Protein AF-A0A8X6KDP3-F1 (afdb_monomer)

Sequence (125 aa):
MSRFSVVMCFVYGLLVLCIAAADARATENISESVTDQNLLANNSCEDVRQVYVEKNIGTEKDTSDMTHEDETPLCSTSWNSSCCTPTMERRYSEASKKEFQNMLQSSNAFLQSILASSATKFKGK

Structure (mmCIF, N/CA/C/O backbone):
data_AF-A0A8X6KDP3-F1
#
_entry.id   AF-A0A8X6KDP3-F1
#
loop_
_atom_site.group_PDB
_atom_site.id
_atom_site.type_symbol
_atom_site.label_atom_id
_atom_site.label_alt_id
_atom_site.label_comp_id
_atom_site.label_asym_id
_atom_site.label_entity_id
_atom_site.label_seq_id
_atom_site.pdbx_PDB_ins_code
_atom_site.Cartn_x
_atom_site.Cartn_y
_atom_site.Cartn_z
_atom_site.occupancy
_atom_site.B_iso_or_equiv
_atom_site.auth_seq_id
_atom_site.auth_comp_id
_atom_site.auth_asym_id
_atom_site.auth_atom_id
_atom_site.pdbx_PDB_model_num
ATOM 1 N N . MET A 1 1 ? -36.250 -30.894 23.441 1.00 53.38 1 MET A N 1
ATOM 2 C CA . MET A 1 1 ? -34.867 -30.439 23.175 1.00 53.38 1 MET A CA 1
ATOM 3 C C . MET A 1 1 ? -34.918 -29.126 22.409 1.00 53.38 1 MET A C 1
ATOM 5 O O . MET A 1 1 ? -35.620 -29.038 21.412 1.00 53.38 1 MET A O 1
ATOM 9 N N . SER A 1 2 ? -34.305 -28.078 22.961 1.00 53.78 2 SER A N 1
ATOM 10 C CA . SER A 1 2 ? -34.570 -26.679 22.596 1.00 53.78 2 SER A CA 1
ATOM 11 C C . SER A 1 2 ? -33.955 -26.304 21.242 1.00 53.78 2 SER A C 1
ATOM 13 O O . SER A 1 2 ? -32.813 -26.669 20.972 1.00 53.78 2 SER A O 1
ATOM 15 N N . ARG A 1 3 ? -34.681 -25.544 20.408 1.00 66.00 3 ARG A N 1
ATOM 16 C CA . ARG A 1 3 ? -34.254 -25.100 19.057 1.00 66.00 3 ARG A CA 1
ATOM 17 C C . ARG A 1 3 ? -32.888 -24.390 19.075 1.00 66.00 3 ARG A C 1
ATOM 19 O O . ARG A 1 3 ? -32.121 -24.508 18.129 1.00 66.00 3 ARG A O 1
ATOM 26 N N . PHE A 1 4 ? -32.553 -23.748 20.194 1.00 64.44 4 PHE A N 1
ATOM 27 C CA . PHE A 1 4 ? -31.251 -23.130 20.465 1.00 64.44 4 PHE A CA 1
ATOM 28 C C . PHE A 1 4 ? -30.082 -24.121 20.485 1.00 64.44 4 PHE A C 1
ATOM 30 O O . PHE A 1 4 ? -28.995 -23.793 20.025 1.00 64.44 4 PHE A O 1
ATOM 37 N N . SER A 1 5 ? -30.309 -25.344 20.966 1.00 71.31 5 SER A N 1
ATOM 38 C CA . SER A 1 5 ? -29.280 -26.384 21.009 1.00 71.31 5 SER A CA 1
ATOM 39 C C . SER A 1 5 ? -28.904 -26.851 19.602 1.00 71.31 5 SER A C 1
ATOM 41 O O . SER A 1 5 ? -27.736 -27.089 19.329 1.00 71.31 5 SER A O 1
ATOM 43 N N . VAL A 1 6 ? -29.882 -26.918 18.692 1.00 75.75 6 VAL A N 1
ATOM 44 C CA . VAL A 1 6 ? -29.664 -27.316 17.292 1.00 75.75 6 VAL A CA 1
ATOM 45 C C . VAL A 1 6 ? -28.871 -26.247 16.542 1.00 75.75 6 VAL A C 1
ATOM 47 O O . VAL A 1 6 ? -27.933 -26.574 15.823 1.00 75.75 6 VAL A O 1
ATOM 50 N N . VAL A 1 7 ? -29.197 -24.968 16.757 1.00 79.56 7 VAL A N 1
ATOM 51 C CA . VAL A 1 7 ? -28.475 -23.843 16.140 1.00 79.56 7 VAL A CA 1
ATOM 52 C C . VAL A 1 7 ? -27.034 -23.772 16.645 1.00 79.56 7 VAL A C 1
ATOM 54 O O . VAL A 1 7 ? -26.120 -23.633 15.840 1.00 79.56 7 VAL A O 1
ATOM 57 N N . MET A 1 8 ? -26.811 -23.939 17.951 1.00 78.31 8 MET A N 1
ATOM 58 C CA . MET A 1 8 ? -25.459 -23.942 18.519 1.00 78.31 8 MET A CA 1
ATOM 59 C C . MET A 1 8 ? -24.613 -25.102 17.994 1.00 78.31 8 MET A C 1
ATOM 61 O O . MET A 1 8 ? -23.462 -24.884 17.629 1.00 78.31 8 MET A O 1
ATOM 65 N N . CYS A 1 9 ? -25.182 -26.304 17.859 1.00 77.81 9 CYS A N 1
ATOM 66 C CA . CYS A 1 9 ? -24.489 -27.427 17.226 1.00 77.81 9 CYS A CA 1
ATOM 67 C C . CYS A 1 9 ? -24.130 -27.142 15.761 1.00 77.81 9 CYS A C 1
ATOM 69 O O . CYS A 1 9 ? -23.043 -27.505 15.322 1.00 77.81 9 CYS A O 1
ATOM 71 N N . PHE A 1 10 ? -25.010 -26.469 15.016 1.00 81.56 10 PHE A N 1
ATOM 72 C CA . PHE A 1 10 ? -24.766 -26.139 13.611 1.00 81.56 10 PHE A CA 1
ATOM 73 C C . PHE A 1 10 ? -23.633 -25.119 13.446 1.00 81.56 10 PHE A C 1
ATOM 75 O O . PHE A 1 10 ? -22.747 -25.302 12.616 1.00 81.56 10 PHE A O 1
ATOM 82 N N . VAL A 1 11 ? -23.623 -24.073 14.278 1.00 84.62 11 VAL A N 1
ATOM 83 C CA . VAL A 1 11 ? -22.563 -23.053 14.276 1.00 84.62 11 VAL A CA 1
ATOM 84 C C . VAL A 1 11 ? -21.225 -23.663 14.691 1.00 84.62 11 VAL A C 1
ATOM 86 O O . VAL A 1 11 ? -20.216 -23.399 14.047 1.00 84.62 11 VAL A O 1
ATOM 89 N N . TYR A 1 12 ? -21.215 -24.522 15.714 1.00 83.69 12 TYR A N 1
ATOM 90 C CA . TYR A 1 12 ? -20.000 -25.214 16.146 1.00 83.69 12 TYR A CA 1
ATOM 91 C C . TYR A 1 12 ? -19.474 -26.165 15.063 1.00 83.69 12 TYR A C 1
ATOM 93 O O . TYR A 1 12 ? -18.277 -26.198 14.806 1.00 83.69 12 TYR A O 1
ATOM 101 N N . GLY A 1 13 ? -20.369 -26.878 14.372 1.00 83.81 13 GLY A N 1
ATOM 102 C CA . GLY A 1 13 ? -20.016 -27.737 13.242 1.00 83.81 13 GLY A CA 1
ATOM 103 C C . GLY A 1 13 ? -19.396 -26.962 12.079 1.00 83.81 13 GLY A C 1
ATOM 104 O O . GLY A 1 13 ? -18.357 -27.366 11.567 1.00 83.81 13 GLY A O 1
ATOM 105 N N . LEU A 1 14 ? -19.977 -25.816 11.705 1.00 82.19 14 LEU A N 1
ATOM 106 C CA . LEU A 1 14 ? -19.412 -24.937 10.675 1.00 82.19 14 LEU A CA 1
ATOM 107 C C . LEU A 1 14 ? -18.049 -24.370 11.089 1.00 82.19 14 LEU A C 1
ATOM 109 O O . LEU A 1 14 ? -17.138 -24.300 10.271 1.00 82.19 14 LEU A O 1
ATOM 113 N N . LEU A 1 15 ? -17.889 -24.006 12.361 1.00 79.88 15 LEU A N 1
ATOM 114 C CA . LEU A 1 15 ? -16.642 -23.455 12.884 1.00 79.88 15 LEU A CA 1
ATOM 115 C C . LEU A 1 15 ? -15.521 -24.507 12.900 1.00 79.88 15 LEU A C 1
ATOM 117 O O . LEU A 1 15 ? -14.410 -24.219 12.463 1.00 79.88 15 LEU A O 1
ATOM 121 N N . VAL A 1 16 ? -15.824 -25.745 13.302 1.00 80.19 16 VAL A N 1
ATOM 122 C CA . VAL A 1 16 ? -14.886 -26.881 13.235 1.00 80.19 16 VAL A CA 1
ATOM 123 C C . VAL A 1 16 ? -14.528 -27.224 11.784 1.00 80.19 16 VAL A C 1
ATOM 125 O O . VAL A 1 16 ? -13.360 -27.475 11.492 1.00 80.19 16 VAL A O 1
ATOM 128 N N . LEU A 1 17 ? -15.494 -27.173 10.860 1.00 76.62 17 LEU A N 1
ATOM 129 C CA . LEU A 1 17 ? -15.253 -27.408 9.433 1.00 76.62 17 LEU A CA 1
ATOM 130 C C . LEU A 1 17 ? -14.302 -26.358 8.832 1.00 76.62 17 LEU A C 1
ATOM 132 O O . LEU A 1 17 ? -13.399 -26.706 8.076 1.00 76.62 17 LEU A O 1
ATOM 136 N N . CYS A 1 18 ? -14.469 -25.084 9.195 1.00 71.31 18 CYS A N 1
ATOM 137 C CA . CYS A 1 18 ? -13.584 -24.004 8.756 1.00 71.31 18 CYS A CA 1
ATOM 138 C C . CYS A 1 18 ? -12.156 -24.157 9.295 1.00 71.31 18 CYS A C 1
ATOM 140 O O . CYS A 1 18 ? -11.205 -23.903 8.560 1.00 71.31 18 CYS A O 1
ATOM 142 N N . ILE A 1 19 ? -11.995 -24.590 10.551 1.00 72.31 19 ILE A N 1
ATOM 143 C CA . ILE A 1 19 ? -10.670 -24.828 11.147 1.00 72.31 19 ILE A CA 1
ATOM 144 C C . ILE A 1 19 ? -9.989 -26.026 10.470 1.00 72.31 19 ILE A C 1
ATOM 146 O O . ILE A 1 19 ? -8.824 -25.932 10.100 1.00 72.31 19 ILE A O 1
ATOM 150 N N . ALA A 1 20 ? -10.723 -27.111 10.207 1.00 67.19 20 ALA A N 1
ATOM 151 C CA . ALA A 1 20 ? -10.185 -28.267 9.487 1.00 67.19 20 ALA A CA 1
ATOM 152 C C . ALA A 1 20 ? -9.800 -27.935 8.029 1.00 67.19 20 ALA A C 1
ATOM 154 O O . ALA A 1 20 ? -8.793 -28.426 7.524 1.00 67.19 20 ALA A O 1
ATOM 155 N N . ALA A 1 21 ? -10.563 -27.067 7.354 1.00 60.28 21 ALA A N 1
ATOM 156 C CA . ALA A 1 21 ? -10.228 -26.580 6.014 1.00 60.28 21 ALA A CA 1
ATOM 157 C C . ALA A 1 21 ? -9.025 -25.615 6.001 1.00 60.28 21 ALA A C 1
ATOM 159 O O . ALA A 1 21 ? -8.355 -25.493 4.975 1.00 60.28 21 ALA A O 1
ATOM 160 N N . ALA A 1 22 ? -8.743 -24.934 7.117 1.00 58.53 22 ALA A N 1
ATOM 161 C CA . ALA A 1 22 ? -7.534 -24.129 7.282 1.00 58.53 22 ALA A CA 1
ATOM 162 C C . ALA A 1 22 ? -6.290 -25.009 7.504 1.00 58.53 22 ALA A C 1
ATOM 164 O O . ALA A 1 22 ? -5.233 -24.702 6.961 1.00 58.53 22 ALA A O 1
ATOM 165 N N . ASP A 1 23 ? -6.430 -26.133 8.215 1.00 51.31 23 ASP A N 1
ATOM 166 C CA . ASP A 1 23 ? -5.348 -27.100 8.470 1.00 51.31 23 ASP A CA 1
ATOM 167 C C . ASP A 1 23 ? -4.966 -27.903 7.210 1.00 51.31 23 ASP A C 1
ATOM 169 O O . ASP A 1 23 ? -3.790 -28.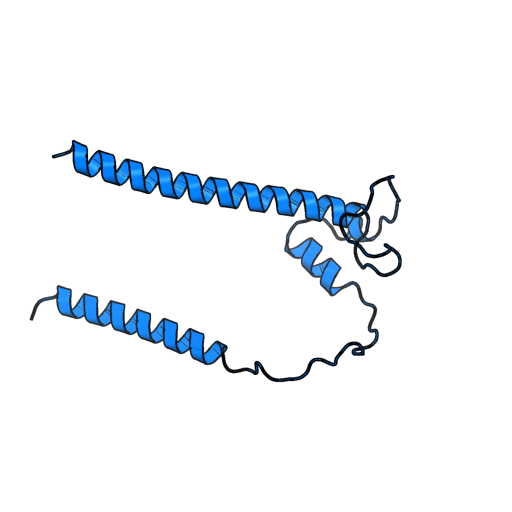113 6.915 1.00 51.31 23 ASP A O 1
ATOM 173 N N . ALA A 1 24 ? -5.948 -28.241 6.364 1.00 50.16 24 ALA A N 1
ATOM 174 C CA . ALA A 1 24 ? -5.700 -28.863 5.057 1.00 50.16 24 ALA A CA 1
ATOM 175 C C . ALA A 1 24 ? -4.983 -27.935 4.050 1.00 50.16 24 ALA A C 1
ATOM 177 O O . ALA A 1 24 ? -4.523 -28.396 3.010 1.00 50.16 24 ALA A O 1
ATOM 178 N N . ARG A 1 25 ? -4.881 -26.630 4.345 1.00 52.56 25 ARG A N 1
ATOM 179 C CA . ARG A 1 25 ? -4.035 -25.672 3.609 1.00 52.56 25 ARG A CA 1
ATOM 180 C C . ARG A 1 25 ? -2.683 -25.421 4.285 1.00 52.56 25 ARG A C 1
ATOM 182 O O . ARG A 1 25 ? -1.870 -24.695 3.728 1.00 52.56 25 ARG A O 1
ATOM 189 N N . ALA A 1 26 ? -2.446 -25.992 5.467 1.00 45.09 26 ALA A N 1
ATOM 190 C CA . ALA A 1 26 ? -1.251 -25.762 6.279 1.00 45.09 26 ALA A CA 1
ATOM 191 C C . ALA A 1 26 ? -0.219 -26.906 6.206 1.00 45.09 26 ALA A C 1
ATOM 193 O O . ALA A 1 26 ? 0.801 -26.855 6.888 1.00 45.09 26 ALA A O 1
ATOM 194 N N . THR A 1 27 ? -0.441 -27.921 5.366 1.00 46.53 27 THR A N 1
ATOM 195 C CA . THR A 1 27 ? 0.507 -29.026 5.139 1.00 46.53 27 THR A CA 1
ATOM 196 C C . THR A 1 27 ? 1.006 -29.076 3.693 1.00 46.53 27 THR A C 1
ATOM 198 O O . THR A 1 27 ? 0.875 -30.077 3.004 1.00 46.53 27 THR A O 1
ATOM 201 N N . GLU A 1 28 ? 1.666 -27.997 3.265 1.00 44.56 28 GLU A N 1
ATOM 202 C CA . GLU A 1 28 ? 2.852 -28.098 2.406 1.00 44.56 28 GLU A CA 1
ATOM 203 C C . GLU A 1 28 ? 4.017 -27.359 3.097 1.00 44.56 28 GLU A C 1
ATOM 205 O O . GLU A 1 28 ? 4.164 -26.145 3.026 1.00 44.56 28 GLU A O 1
ATOM 210 N N . ASN A 1 29 ? 4.799 -28.151 3.838 1.00 42.66 29 ASN A N 1
ATOM 211 C CA . ASN A 1 29 ? 6.244 -28.043 4.067 1.00 42.66 29 ASN A CA 1
ATOM 212 C C . ASN A 1 29 ? 6.835 -26.750 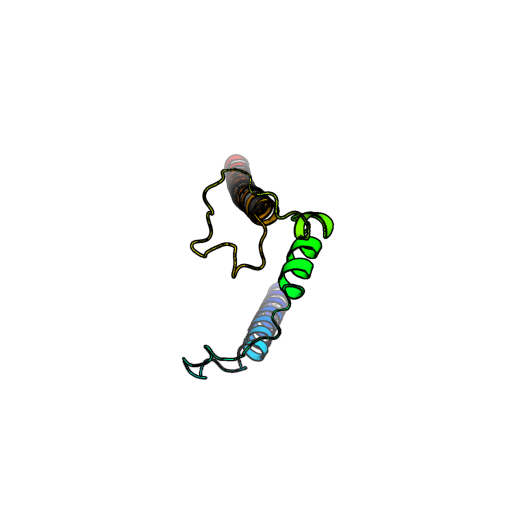4.669 1.00 42.66 29 ASN A C 1
ATOM 214 O O . ASN A 1 29 ? 7.449 -25.938 3.984 1.00 42.66 29 ASN A O 1
ATOM 218 N N . ILE A 1 30 ? 6.852 -26.676 6.007 1.00 51.38 30 ILE A N 1
ATOM 219 C CA . ILE A 1 30 ? 7.907 -25.972 6.762 1.00 51.38 30 ILE A CA 1
ATOM 220 C C . ILE A 1 30 ? 8.989 -26.999 7.137 1.00 51.38 30 ILE A C 1
ATOM 222 O O . ILE A 1 30 ? 9.040 -27.506 8.257 1.00 51.38 30 ILE A O 1
ATOM 226 N N . SER A 1 31 ? 9.822 -27.362 6.163 1.00 46.44 31 SER A N 1
ATOM 227 C CA . SER A 1 31 ? 11.184 -27.891 6.348 1.00 46.44 31 SER A CA 1
ATOM 228 C C . SER A 1 31 ? 11.809 -28.151 4.984 1.00 46.44 31 SER A C 1
ATOM 230 O O . SER A 1 31 ? 11.911 -29.290 4.550 1.00 46.44 31 SER A O 1
ATOM 232 N N . GLU A 1 32 ? 12.270 -27.094 4.323 1.00 39.75 32 GLU A N 1
ATOM 233 C CA . GLU A 1 32 ? 13.378 -27.232 3.384 1.00 39.75 32 GLU A CA 1
ATOM 234 C C . GLU A 1 32 ? 14.272 -25.993 3.484 1.00 39.75 32 GLU A C 1
ATOM 236 O O . GLU A 1 32 ? 13.883 -24.870 3.184 1.00 39.75 32 GLU A O 1
ATOM 241 N N . SER A 1 33 ? 15.442 -26.239 4.074 1.00 35.09 33 SER A N 1
ATOM 242 C CA . SER A 1 33 ? 16.719 -25.562 3.861 1.00 35.09 33 SER A CA 1
ATOM 243 C C . SER A 1 33 ? 16.729 -24.052 3.602 1.00 35.09 33 SER A C 1
ATOM 24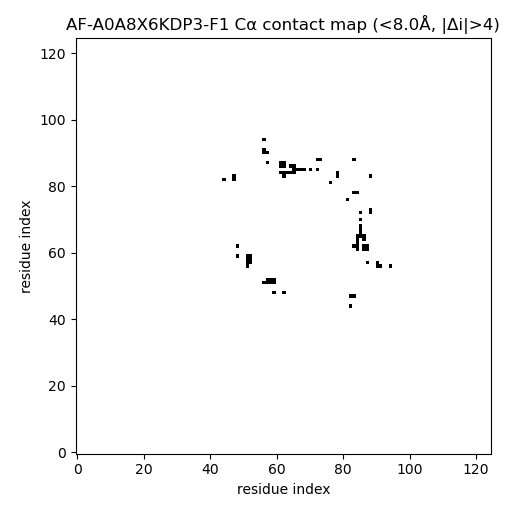5 O O . SER A 1 33 ? 16.481 -23.557 2.507 1.00 35.09 33 SER A O 1
ATOM 247 N N . VAL A 1 34 ? 17.316 -23.351 4.572 1.00 46.72 34 VAL A N 1
ATOM 248 C CA . VAL A 1 34 ? 18.351 -22.347 4.300 1.00 46.72 34 VAL A CA 1
ATOM 249 C C . VAL A 1 34 ? 19.306 -22.914 3.241 1.00 46.72 34 VAL A C 1
ATOM 251 O O . VAL A 1 34 ? 20.146 -23.737 3.585 1.00 46.72 34 VAL A O 1
ATOM 254 N N . THR A 1 35 ? 19.094 -22.577 1.967 1.00 45.12 35 THR A N 1
ATOM 255 C CA . THR A 1 35 ? 20.045 -22.421 0.845 1.00 45.12 35 THR A CA 1
ATOM 256 C C . THR A 1 35 ? 19.217 -22.361 -0.441 1.00 45.12 35 THR A C 1
ATOM 258 O O . THR A 1 35 ? 19.037 -23.372 -1.103 1.00 45.12 35 THR A O 1
ATOM 261 N N . ASP A 1 36 ? 18.743 -21.175 -0.823 1.00 41.38 36 ASP A N 1
ATOM 262 C CA . ASP A 1 36 ? 18.574 -20.887 -2.251 1.00 41.38 36 ASP A CA 1
ATOM 263 C C . ASP A 1 36 ? 18.858 -19.410 -2.547 1.00 41.38 36 ASP A C 1
ATOM 265 O O . ASP A 1 36 ? 18.027 -18.621 -2.982 1.00 41.38 36 ASP A O 1
ATOM 269 N N . GLN A 1 37 ? 20.101 -19.017 -2.263 1.00 48.41 37 GLN A N 1
ATOM 270 C CA . GLN A 1 37 ? 20.714 -17.818 -2.838 1.00 48.41 37 GLN A CA 1
ATOM 271 C C . GLN A 1 37 ? 21.141 -18.046 -4.305 1.00 48.41 37 GLN A C 1
ATOM 273 O O . GLN A 1 37 ? 22.008 -17.329 -4.796 1.00 48.41 37 GLN A O 1
ATOM 278 N N . ASN A 1 38 ? 20.584 -19.039 -5.013 1.00 42.44 38 ASN A N 1
ATOM 279 C CA . ASN A 1 38 ? 20.980 -19.361 -6.383 1.00 42.44 38 ASN A CA 1
ATOM 280 C C . ASN A 1 38 ? 19.842 -19.875 -7.288 1.00 42.44 38 ASN A C 1
ATOM 282 O O . ASN A 1 38 ? 20.137 -20.536 -8.286 1.00 42.44 38 ASN A O 1
ATOM 286 N N . LEU A 1 39 ? 18.583 -19.447 -7.091 1.00 46.06 39 LEU A N 1
ATOM 287 C CA . LEU A 1 39 ? 17.637 -19.408 -8.218 1.00 46.06 39 LEU A CA 1
ATOM 288 C C . LEU A 1 39 ? 17.910 -18.168 -9.080 1.00 46.06 39 LEU A C 1
ATOM 290 O O . LEU A 1 39 ? 17.194 -17.169 -9.110 1.00 46.06 39 LEU A O 1
ATOM 294 N N . LEU A 1 40 ? 19.058 -18.264 -9.730 1.00 44.88 40 LEU A N 1
ATOM 295 C CA . LEU A 1 40 ? 19.610 -17.401 -10.742 1.00 44.88 40 LEU A CA 1
ATOM 296 C C . LEU A 1 40 ? 18.531 -16.968 -11.752 1.00 44.88 40 LEU A C 1
ATOM 298 O O . LEU A 1 40 ? 18.026 -17.760 -12.543 1.00 44.88 40 LEU A O 1
ATOM 302 N N . ALA A 1 41 ? 18.282 -15.664 -11.773 1.00 45.59 41 ALA A N 1
ATOM 303 C CA . ALA A 1 41 ? 18.390 -14.888 -12.999 1.00 45.59 41 ALA A CA 1
ATOM 304 C C . ALA A 1 41 ? 17.514 -15.329 -14.185 1.00 45.59 41 ALA A C 1
ATOM 306 O O . ALA A 1 41 ? 17.999 -15.479 -15.304 1.00 45.59 41 ALA A O 1
ATOM 307 N N . ASN A 1 42 ? 16.200 -15.348 -13.989 1.00 45.09 42 ASN A N 1
ATOM 308 C CA . ASN A 1 42 ? 15.383 -14.592 -14.931 1.00 45.09 42 ASN A CA 1
ATOM 309 C C . ASN A 1 42 ? 15.172 -13.219 -14.294 1.00 45.09 42 ASN A C 1
ATOM 311 O O . ASN A 1 42 ? 14.290 -13.046 -13.463 1.00 45.09 42 ASN A O 1
ATOM 315 N N . ASN A 1 43 ? 16.058 -12.273 -14.626 1.00 55.19 43 ASN A N 1
ATOM 316 C CA . ASN A 1 43 ? 16.047 -10.878 -14.171 1.00 55.19 43 ASN A CA 1
ATOM 317 C C . ASN A 1 43 ? 14.825 -10.128 -14.733 1.00 55.19 43 ASN A C 1
ATOM 319 O O . ASN A 1 43 ? 14.966 -9.167 -15.486 1.00 55.19 43 ASN A O 1
ATOM 323 N N . SER A 1 44 ? 13.622 -10.615 -14.454 1.00 71.50 44 SER A N 1
ATOM 324 C CA . SER A 1 44 ? 12.385 -10.024 -14.921 1.00 71.50 44 SER A CA 1
ATOM 325 C C . SER A 1 44 ? 11.729 -9.315 -13.750 1.00 71.50 44 SER A C 1
ATOM 327 O O . SER A 1 44 ? 11.238 -9.945 -12.821 1.00 71.50 44 SER A O 1
ATOM 329 N N . CYS A 1 45 ? 11.696 -7.988 -13.806 1.00 79.75 45 CYS A N 1
ATOM 330 C CA . CYS A 1 45 ? 10.922 -7.163 -12.881 1.00 79.75 45 CYS A CA 1
ATOM 331 C C . CYS A 1 45 ? 9.407 -7.215 -13.167 1.00 79.75 45 CYS A C 1
ATOM 333 O O . CYS A 1 45 ? 8.659 -6.378 -12.663 1.00 79.75 45 CYS A O 1
ATOM 335 N N . GLU A 1 46 ? 8.953 -8.179 -13.978 1.00 83.31 46 GLU A N 1
ATOM 336 C CA . GLU A 1 46 ? 7.560 -8.320 -14.401 1.00 83.31 46 GLU A CA 1
ATOM 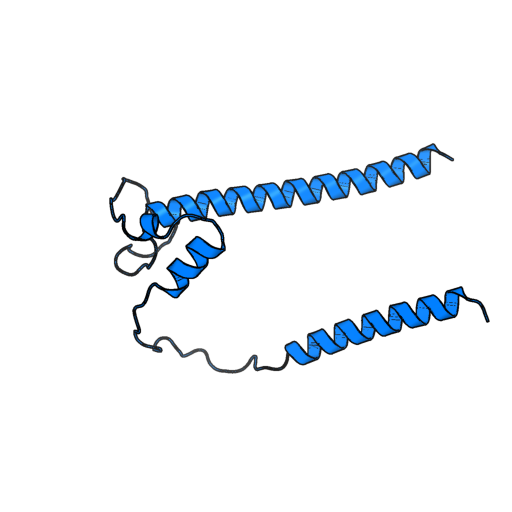337 C C . GLU A 1 46 ? 6.627 -8.578 -13.221 1.00 83.31 46 GLU A C 1
ATOM 339 O O . GLU A 1 46 ? 5.613 -7.899 -13.108 1.00 83.31 46 GLU A O 1
ATOM 344 N N . ASP A 1 47 ? 6.996 -9.464 -12.293 1.00 85.62 47 ASP A N 1
ATOM 345 C CA . ASP A 1 47 ? 6.164 -9.764 -11.121 1.00 85.62 47 ASP A CA 1
ATOM 346 C C . ASP A 1 47 ? 5.979 -8.517 -10.240 1.00 85.62 47 ASP A C 1
ATOM 348 O O . ASP A 1 47 ? 4.882 -8.219 -9.765 1.00 85.62 47 ASP A O 1
ATOM 352 N N . VAL A 1 48 ? 7.047 -7.728 -10.071 1.00 85.88 48 VAL A N 1
ATOM 353 C CA . VAL A 1 48 ? 7.007 -6.464 -9.318 1.00 85.88 48 VAL A CA 1
ATOM 354 C C . VAL A 1 48 ? 6.130 -5.441 -10.040 1.00 85.88 48 VAL A C 1
ATOM 356 O O . VAL A 1 48 ? 5.306 -4.780 -9.405 1.00 85.88 48 VAL A O 1
ATOM 359 N N . ARG A 1 49 ? 6.252 -5.342 -11.370 1.00 85.31 49 ARG A N 1
ATOM 360 C CA . ARG A 1 49 ? 5.413 -4.467 -12.198 1.00 85.31 49 ARG A CA 1
ATOM 361 C C . ARG A 1 49 ? 3.941 -4.867 -12.129 1.00 85.31 49 ARG A C 1
ATOM 363 O O . ARG A 1 49 ? 3.086 -3.998 -11.971 1.00 85.31 49 ARG A O 1
ATOM 370 N N . GLN A 1 50 ? 3.649 -6.163 -12.186 1.00 88.06 50 GLN A N 1
ATOM 371 C CA . GLN A 1 50 ? 2.294 -6.686 -12.081 1.00 88.06 50 GLN A CA 1
ATOM 372 C C . GLN A 1 50 ? 1.673 -6.309 -10.734 1.00 88.06 50 GLN A C 1
ATOM 374 O O . GLN A 1 50 ? 0.586 -5.732 -10.703 1.00 88.06 50 GLN A O 1
ATOM 379 N N . VAL A 1 51 ? 2.380 -6.549 -9.625 1.00 89.38 51 VAL A N 1
ATOM 380 C CA . VAL A 1 51 ? 1.893 -6.192 -8.284 1.00 89.38 51 VAL A CA 1
ATOM 381 C C . VAL A 1 51 ? 1.695 -4.680 -8.145 1.00 89.38 51 VAL A C 1
ATOM 383 O O . VAL A 1 51 ? 0.705 -4.250 -7.553 1.00 89.38 51 VAL A O 1
ATOM 386 N N . TYR A 1 52 ? 2.597 -3.865 -8.698 1.00 88.88 52 TYR A N 1
ATOM 387 C CA . TYR A 1 52 ? 2.503 -2.403 -8.651 1.00 88.88 52 TYR A CA 1
ATOM 388 C C . TYR A 1 52 ? 1.206 -1.874 -9.286 1.00 88.88 52 TYR A C 1
ATOM 390 O O . TYR A 1 52 ? 0.540 -0.999 -8.719 1.00 88.88 52 TYR A O 1
ATOM 398 N N . VAL A 1 53 ? 0.814 -2.450 -10.425 1.00 89.50 53 VAL A N 1
ATOM 399 C CA . VAL A 1 53 ? -0.422 -2.100 -11.138 1.00 89.50 53 VAL A CA 1
ATOM 400 C C . VAL A 1 53 ? -1.648 -2.698 -10.450 1.00 89.50 53 VAL A C 1
ATOM 402 O O . VAL A 1 53 ? -2.616 -1.984 -10.192 1.00 89.50 53 VAL A O 1
ATOM 405 N N . GLU A 1 54 ? -1.614 -3.984 -10.094 1.00 91.62 54 GLU A N 1
ATOM 406 C CA . GLU A 1 54 ? -2.749 -4.689 -9.480 1.00 91.62 54 GLU A CA 1
ATOM 407 C C . GLU A 1 54 ? -3.155 -4.065 -8.137 1.00 91.62 54 GLU A C 1
ATOM 409 O O . GLU A 1 54 ? -4.339 -3.908 -7.827 1.00 91.62 54 GLU A O 1
ATOM 414 N N . LYS A 1 55 ? -2.169 -3.627 -7.348 1.00 89.50 55 LYS A N 1
ATOM 415 C CA . LYS A 1 55 ? -2.399 -2.924 -6.081 1.00 89.50 55 LYS A CA 1
ATOM 416 C C . LYS A 1 55 ? -2.791 -1.457 -6.257 1.00 89.50 55 LYS A C 1
ATOM 418 O O . LYS A 1 55 ? -3.005 -0.778 -5.256 1.00 89.50 55 LYS A O 1
ATOM 423 N N . ASN A 1 56 ? -2.940 -0.975 -7.494 1.00 90.00 56 ASN A N 1
ATOM 424 C CA . ASN A 1 56 ? -3.260 0.415 -7.824 1.00 90.00 56 ASN A CA 1
ATOM 425 C C . ASN A 1 56 ? -2.296 1.415 -7.160 1.00 90.00 56 ASN A C 1
ATOM 427 O O . ASN A 1 56 ? -2.702 2.500 -6.737 1.00 90.00 56 ASN A O 1
ATOM 431 N N . ILE A 1 57 ? -1.022 1.036 -7.032 1.00 89.75 57 ILE A N 1
ATOM 432 C CA . ILE A 1 57 ? 0.014 1.890 -6.438 1.00 89.75 57 ILE A CA 1
ATOM 433 C C . ILE A 1 57 ? 0.458 2.925 -7.476 1.00 89.75 57 ILE A C 1
ATOM 435 O O . ILE A 1 57 ? 0.607 4.107 -7.158 1.00 89.75 57 ILE A O 1
ATOM 439 N N . GLY A 1 58 ? 0.556 2.503 -8.737 1.00 86.19 58 GLY A N 1
ATOM 440 C CA . GLY A 1 58 ? 0.724 3.384 -9.885 1.00 86.19 58 GLY A CA 1
ATOM 441 C C . GLY A 1 58 ? 0.453 2.664 -11.202 1.00 86.19 58 GLY A C 1
ATOM 442 O O . GLY A 1 58 ? -0.292 1.687 -11.250 1.00 86.19 58 GLY A O 1
ATOM 443 N N . THR A 1 59 ? 1.027 3.180 -12.285 1.00 84.31 59 THR A N 1
ATOM 444 C CA . THR A 1 59 ? 0.813 2.675 -13.649 1.00 84.31 59 THR A CA 1
ATOM 445 C C . THR A 1 59 ? 2.079 2.050 -14.228 1.00 84.31 59 THR A C 1
ATOM 447 O O . THR A 1 59 ? 3.183 2.371 -13.799 1.00 84.31 59 THR A O 1
ATOM 450 N N . GLU A 1 60 ? 1.943 1.222 -15.268 1.00 79.12 60 GLU A N 1
ATOM 451 C CA . GLU A 1 60 ? 3.093 0.655 -15.999 1.00 79.12 60 GLU A CA 1
ATOM 452 C C . GLU A 1 60 ? 4.052 1.727 -16.540 1.00 79.12 60 GLU A C 1
ATOM 454 O O . GLU A 1 60 ? 5.231 1.470 -16.751 1.00 79.12 60 GLU A O 1
ATOM 459 N N . LYS A 1 61 ? 3.571 2.956 -16.756 1.00 73.25 61 LYS A N 1
ATOM 460 C CA . LYS A 1 61 ? 4.408 4.059 -17.229 1.00 73.25 61 LYS A CA 1
ATOM 461 C C . LYS A 1 61 ? 5.412 4.527 -16.171 1.00 73.25 61 LYS A C 1
ATOM 463 O O . LYS A 1 61 ? 6.510 4.942 -16.531 1.00 73.25 61 LYS A O 1
ATOM 468 N N . ASP A 1 62 ? 5.064 4.412 -14.891 1.00 70.38 62 ASP A N 1
ATOM 469 C CA . ASP A 1 62 ? 5.929 4.822 -13.778 1.00 70.38 62 ASP A CA 1
ATOM 470 C C . ASP A 1 62 ? 7.146 3.890 -13.630 1.00 70.38 62 ASP A C 1
ATOM 472 O O . ASP A 1 62 ? 8.145 4.264 -13.019 1.00 70.38 62 ASP A O 1
ATOM 476 N N . THR A 1 63 ? 7.090 2.685 -14.212 1.00 65.81 63 THR A N 1
ATOM 477 C CA . THR A 1 63 ? 8.193 1.714 -14.166 1.00 65.81 63 THR A CA 1
ATOM 478 C C . THR A 1 63 ? 9.264 1.972 -15.228 1.00 65.81 63 THR A C 1
ATOM 480 O O . THR A 1 63 ? 10.290 1.299 -15.237 1.00 65.81 63 THR A O 1
ATOM 483 N N . SER A 1 64 ? 9.027 2.910 -16.152 1.00 64.19 64 SER A N 1
ATOM 484 C CA . SER A 1 64 ? 9.972 3.292 -17.211 1.00 64.19 64 SER A CA 1
ATOM 485 C C . SER A 1 64 ? 10.764 4.561 -16.882 1.00 64.19 64 SER A C 1
ATOM 487 O O . SER A 1 64 ? 11.706 4.881 -17.609 1.00 64.19 64 SER A O 1
ATOM 489 N N . ASP A 1 65 ? 10.370 5.305 -15.849 1.00 60.16 65 ASP A N 1
ATOM 490 C CA . ASP A 1 65 ? 11.012 6.562 -15.481 1.00 60.16 65 ASP A CA 1
ATOM 491 C C . ASP A 1 65 ? 12.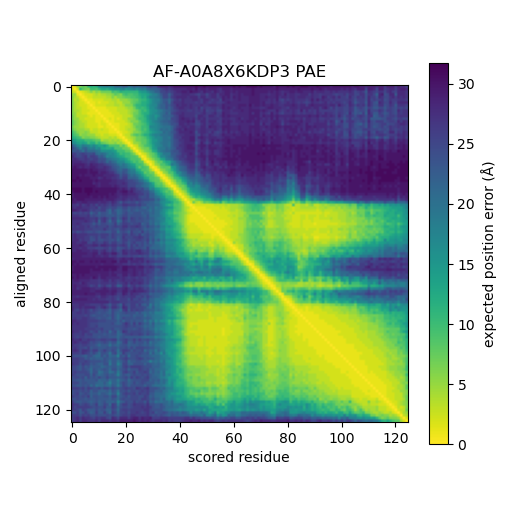106 6.302 -14.440 1.00 60.16 65 ASP A C 1
ATOM 493 O O . ASP A 1 65 ? 11.828 5.927 -13.302 1.00 60.16 65 ASP A O 1
ATOM 497 N N . MET A 1 66 ? 13.362 6.450 -14.862 1.00 55.06 66 MET A N 1
ATOM 498 C CA . MET A 1 66 ? 14.555 6.300 -14.017 1.00 55.06 66 MET A CA 1
ATOM 499 C C . MET A 1 66 ? 15.158 7.659 -13.650 1.00 55.06 66 MET A C 1
ATOM 501 O O . MET A 1 66 ? 16.339 7.745 -13.313 1.00 55.06 66 MET A O 1
ATOM 505 N N . THR A 1 67 ? 14.385 8.742 -13.756 1.00 53.47 67 THR A N 1
ATOM 506 C CA . THR A 1 67 ? 14.883 10.070 -13.402 1.00 53.47 67 THR A CA 1
ATOM 507 C C . THR A 1 67 ? 15.170 10.115 -11.901 1.00 53.47 67 THR A C 1
ATOM 509 O O . THR A 1 67 ? 14.275 9.982 -11.069 1.00 53.47 67 THR A O 1
ATOM 512 N N . HIS A 1 68 ? 16.448 10.260 -11.555 1.00 53.84 68 HIS A N 1
ATOM 513 C CA . HIS A 1 68 ? 16.893 10.418 -10.178 1.00 53.84 68 HIS A CA 1
ATOM 514 C C . HIS A 1 68 ? 16.579 11.843 -9.712 1.00 53.84 68 HIS A C 1
ATOM 516 O O . HIS A 1 68 ? 17.321 12.776 -10.013 1.00 53.84 68 HIS A O 1
ATOM 522 N N . GLU A 1 69 ? 15.474 12.016 -8.992 1.00 54.41 69 GLU A N 1
ATOM 523 C CA . GLU A 1 69 ? 15.342 13.139 -8.063 1.00 54.41 69 GLU A CA 1
ATOM 524 C C . GLU A 1 69 ? 16.153 12.810 -6.796 1.00 54.41 69 GLU A C 1
ATOM 526 O O . GLU A 1 69 ? 16.248 11.640 -6.422 1.00 54.41 69 GLU A O 1
ATOM 531 N N . ASP A 1 70 ? 16.792 13.818 -6.189 1.00 53.06 70 ASP A N 1
ATOM 532 C CA . ASP A 1 70 ? 17.670 13.751 -5.002 1.00 53.06 70 ASP A CA 1
ATOM 533 C C . ASP A 1 70 ? 16.935 13.241 -3.734 1.00 53.06 70 ASP A C 1
ATOM 535 O O . ASP A 1 70 ? 16.818 13.934 -2.721 1.00 53.06 70 ASP A O 1
ATOM 539 N N . GLU A 1 71 ? 16.410 12.018 -3.764 1.00 60.28 71 GLU A N 1
ATOM 540 C CA . GLU A 1 71 ? 15.767 11.354 -2.635 1.00 60.28 71 GLU A CA 1
ATOM 541 C C . GLU A 1 71 ? 16.652 10.194 -2.151 1.00 60.28 71 GLU A C 1
ATOM 543 O O . GLU A 1 71 ? 17.101 9.337 -2.917 1.00 60.28 71 GLU A O 1
ATOM 548 N N . THR A 1 72 ? 16.942 10.170 -0.846 1.00 60.34 72 THR A N 1
ATOM 549 C CA . THR A 1 72 ? 17.616 9.029 -0.219 1.00 60.34 72 THR A CA 1
ATOM 550 C C . THR A 1 72 ? 16.667 7.830 -0.219 1.00 60.34 72 THR A C 1
ATOM 552 O O . THR A 1 72 ? 15.578 7.961 0.350 1.00 60.34 72 THR A O 1
ATOM 555 N N . PRO A 1 73 ? 17.059 6.676 -0.784 1.00 66.75 73 PRO A N 1
ATOM 556 C CA . PRO A 1 73 ? 16.186 5.511 -0.834 1.00 66.75 73 PRO A CA 1
ATOM 557 C C . PRO A 1 73 ? 15.831 5.015 0.571 1.00 66.75 73 PRO A C 1
ATOM 559 O O . PRO A 1 73 ? 16.689 4.964 1.458 1.00 66.75 73 PRO A O 1
A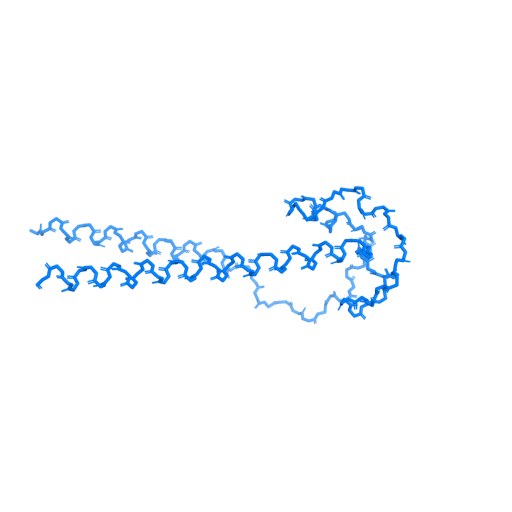TOM 562 N N . LEU A 1 74 ? 14.569 4.630 0.775 1.00 76.88 74 LEU A N 1
ATOM 563 C CA . LEU A 1 74 ? 14.126 3.927 1.986 1.00 76.88 74 LEU A CA 1
ATOM 564 C C . LEU A 1 74 ? 14.641 2.481 1.977 1.00 76.88 74 LEU A C 1
ATOM 566 O O . LEU A 1 74 ? 14.985 1.919 3.019 1.00 76.88 74 LEU A O 1
ATOM 570 N N . CYS A 1 75 ? 14.706 1.875 0.796 1.00 79.38 75 CYS A N 1
ATOM 571 C CA . CYS A 1 75 ? 15.270 0.563 0.559 1.00 79.38 75 CYS A CA 1
ATOM 572 C C . CYS A 1 75 ? 16.805 0.621 0.620 1.00 79.38 75 CYS A C 1
ATOM 574 O O . CYS A 1 75 ? 17.457 1.404 -0.060 1.00 79.38 75 CYS A O 1
ATOM 576 N N . SER A 1 76 ? 17.415 -0.257 1.422 1.00 63.78 76 SER A N 1
ATOM 577 C CA . SER A 1 76 ? 18.863 -0.248 1.694 1.00 63.78 76 SER A CA 1
ATOM 578 C C . SER A 1 76 ? 19.754 -0.695 0.523 1.00 63.78 76 SER A C 1
ATOM 580 O O . SER A 1 76 ? 20.971 -0.780 0.681 1.00 63.78 76 SER A O 1
ATOM 582 N N . THR A 1 77 ? 19.178 -1.042 -0.629 1.00 64.31 77 THR A N 1
ATOM 583 C CA . THR A 1 77 ? 19.905 -1.582 -1.784 1.00 64.31 77 THR A CA 1
ATOM 584 C C . THR A 1 77 ? 20.180 -0.496 -2.817 1.00 64.31 77 THR A C 1
ATOM 586 O O . THR A 1 77 ? 19.354 0.379 -3.052 1.00 64.31 77 THR A O 1
ATOM 589 N N . SER A 1 78 ? 21.343 -0.575 -3.469 1.00 59.41 78 SER A N 1
ATOM 590 C CA . SER A 1 78 ? 21.643 0.245 -4.645 1.00 59.41 78 SER A CA 1
ATOM 591 C C . SER A 1 78 ? 20.557 0.038 -5.704 1.00 59.41 78 SER A C 1
ATOM 593 O O . SER A 1 78 ? 20.287 -1.099 -6.094 1.00 59.41 78 SER A O 1
ATOM 595 N N . TRP A 1 79 ? 19.964 1.133 -6.184 1.00 63.69 79 TRP A N 1
ATOM 596 C CA . TRP A 1 79 ? 18.953 1.160 -7.249 1.00 63.69 79 TRP A CA 1
ATOM 597 C C . TRP A 1 79 ? 19.315 0.300 -8.468 1.00 63.69 79 TRP A C 1
ATOM 599 O O . TRP A 1 79 ? 18.435 -0.242 -9.124 1.00 63.69 79 TRP A O 1
ATOM 609 N N . ASN A 1 80 ? 20.612 0.102 -8.718 1.00 60.62 80 ASN A N 1
ATOM 610 C CA . ASN A 1 80 ? 21.143 -0.669 -9.842 1.00 60.62 80 ASN A CA 1
ATOM 611 C C . ASN A 1 80 ? 20.804 -2.169 -9.807 1.00 60.62 80 ASN A C 1
ATOM 613 O O . ASN A 1 80 ? 20.939 -2.835 -10.829 1.00 60.62 80 ASN A O 1
ATOM 617 N N . SER A 1 81 ? 20.404 -2.714 -8.656 1.00 67.75 81 SER A N 1
ATOM 618 C CA . SER A 1 81 ? 19.974 -4.114 -8.518 1.00 67.75 81 SER A CA 1
ATOM 619 C C . SER A 1 81 ? 18.517 -4.254 -8.073 1.00 67.75 81 SER A C 1
ATOM 621 O O . SER A 1 81 ? 18.081 -5.360 -7.763 1.00 67.75 81 SER A O 1
ATOM 623 N N . SER A 1 82 ? 17.783 -3.142 -7.978 1.00 76.25 82 SER A N 1
ATOM 624 C CA . SER A 1 82 ? 16.382 -3.117 -7.564 1.00 76.25 82 SER A CA 1
ATOM 625 C C . SER A 1 82 ? 15.462 -3.069 -8.782 1.00 76.25 82 SER A C 1
ATOM 627 O O . SER A 1 82 ? 15.780 -2.442 -9.788 1.00 76.25 82 SER A O 1
ATOM 629 N N . CYS A 1 83 ? 14.291 -3.694 -8.673 1.00 79.69 83 CYS A N 1
ATOM 630 C CA . CYS A 1 83 ? 13.219 -3.576 -9.665 1.00 79.69 83 CYS A CA 1
ATOM 631 C C . CYS A 1 83 ? 12.363 -2.315 -9.494 1.00 79.69 83 CYS A C 1
ATOM 633 O O . CYS A 1 83 ? 11.456 -2.075 -10.289 1.00 79.69 83 CYS A O 1
ATOM 635 N N . CYS A 1 84 ? 12.616 -1.533 -8.446 1.00 80.69 84 CYS A N 1
ATOM 636 C CA . CYS A 1 84 ? 11.873 -0.318 -8.154 1.00 80.69 84 CYS A CA 1
ATOM 637 C C . CYS A 1 84 ? 12.631 0.902 -8.673 1.00 80.69 84 CYS A C 1
ATOM 639 O O . CYS A 1 84 ? 13.830 1.026 -8.444 1.00 80.69 84 CYS A O 1
ATOM 641 N N . THR A 1 85 ? 11.914 1.823 -9.313 1.00 80.56 85 THR A N 1
ATOM 642 C CA . THR A 1 85 ? 12.409 3.174 -9.614 1.00 80.56 85 THR A CA 1
ATOM 643 C C . THR A 1 85 ? 12.214 4.094 -8.400 1.00 80.56 85 THR A C 1
ATOM 645 O O . THR A 1 85 ? 11.391 3.775 -7.532 1.00 80.56 85 THR A O 1
ATOM 648 N N . PRO A 1 86 ? 12.889 5.257 -8.331 1.00 79.94 86 PRO A N 1
ATOM 649 C CA . PRO A 1 86 ? 12.613 6.266 -7.302 1.00 79.94 86 PRO A CA 1
ATOM 650 C C . PRO A 1 86 ? 11.128 6.649 -7.233 1.00 79.94 86 PRO A C 1
ATOM 652 O O . PRO A 1 86 ? 10.527 6.685 -6.159 1.00 79.94 86 PRO A O 1
ATOM 655 N N . THR A 1 87 ? 10.487 6.826 -8.392 1.00 82.94 87 THR A N 1
ATOM 656 C CA . THR A 1 87 ? 9.050 7.110 -8.477 1.00 82.94 87 THR A CA 1
ATOM 657 C C . THR A 1 87 ? 8.205 5.974 -7.904 1.00 82.94 87 THR A C 1
ATOM 659 O O . THR A 1 87 ? 7.252 6.236 -7.165 1.00 82.94 87 THR A O 1
ATOM 662 N N . MET A 1 88 ? 8.547 4.717 -8.209 1.00 85.06 88 MET A N 1
ATOM 663 C CA . MET A 1 88 ? 7.847 3.564 -7.643 1.00 85.06 88 MET A CA 1
ATOM 664 C C . MET A 1 88 ? 7.986 3.527 -6.123 1.00 85.06 88 MET A C 1
ATOM 666 O O . MET A 1 88 ? 6.982 3.374 -5.432 1.00 85.06 88 MET A O 1
ATOM 670 N N . GLU A 1 89 ? 9.195 3.694 -5.584 1.00 86.25 89 GLU A N 1
ATOM 671 C CA . GLU A 1 89 ? 9.427 3.669 -4.134 1.00 86.25 89 GLU A CA 1
ATOM 672 C C . GLU A 1 89 ? 8.634 4.760 -3.413 1.00 86.25 89 GLU A C 1
ATOM 674 O O . GLU A 1 89 ? 7.961 4.488 -2.412 1.00 86.25 89 GLU A O 1
ATOM 679 N N . ARG A 1 90 ? 8.630 5.978 -3.958 1.00 86.12 90 ARG A N 1
ATOM 680 C CA . ARG A 1 90 ? 7.829 7.076 -3.422 1.00 86.12 90 ARG A CA 1
ATOM 681 C C . ARG A 1 90 ? 6.341 6.709 -3.369 1.00 86.12 90 ARG A C 1
ATOM 683 O O . ARG A 1 90 ? 5.689 6.887 -2.338 1.00 86.12 90 ARG A O 1
ATOM 690 N N . ARG A 1 91 ? 5.802 6.153 -4.457 1.00 89.31 91 ARG A N 1
ATOM 691 C CA . ARG A 1 91 ? 4.396 5.720 -4.552 1.00 89.31 91 ARG A CA 1
ATOM 692 C C . ARG A 1 91 ? 4.081 4.590 -3.574 1.00 89.31 91 ARG A C 1
ATOM 694 O O . ARG A 1 91 ? 3.043 4.630 -2.915 1.00 89.31 91 ARG A O 1
ATOM 701 N N . TYR A 1 92 ? 4.988 3.626 -3.422 1.00 90.81 92 TYR A N 1
ATOM 702 C CA . TYR A 1 92 ? 4.882 2.572 -2.413 1.00 90.81 92 TYR A CA 1
ATOM 703 C C . TYR A 1 92 ? 4.823 3.149 -0.997 1.00 90.81 92 TYR A C 1
ATOM 705 O O . TYR A 1 92 ? 3.989 2.721 -0.196 1.00 90.81 92 TYR A O 1
ATOM 713 N N . SER A 1 93 ? 5.660 4.140 -0.690 1.00 90.88 93 SER A N 1
ATOM 714 C CA . SER A 1 93 ? 5.681 4.810 0.613 1.00 90.88 93 SER A CA 1
ATOM 715 C C . SER A 1 93 ? 4.361 5.536 0.901 1.00 90.88 93 SER A C 1
ATOM 717 O O . SER A 1 93 ? 3.758 5.357 1.965 1.00 90.88 93 SER A O 1
ATOM 719 N N . GLU A 1 94 ? 3.845 6.291 -0.073 1.00 91.38 94 GLU A N 1
ATOM 720 C CA . GLU A 1 94 ? 2.558 6.986 0.041 1.00 91.38 94 GLU A CA 1
ATOM 721 C C . GLU A 1 94 ? 1.383 6.007 0.207 1.00 91.38 94 GLU A C 1
ATOM 723 O O . GLU A 1 94 ? 0.540 6.194 1.094 1.00 91.38 94 GLU A O 1
ATOM 728 N N . ALA A 1 95 ? 1.342 4.941 -0.600 1.00 92.38 95 ALA A N 1
ATOM 729 C CA . ALA A 1 95 ? 0.317 3.904 -0.520 1.00 92.38 95 ALA A CA 1
ATOM 730 C C . ALA A 1 95 ? 0.332 3.199 0.845 1.00 92.38 95 ALA A C 1
ATOM 732 O O . ALA A 1 95 ? -0.709 3.102 1.497 1.00 92.38 95 ALA A O 1
ATOM 733 N N . SER A 1 96 ? 1.516 2.809 1.325 1.00 92.81 96 SER A N 1
ATOM 734 C CA . SER A 1 96 ? 1.696 2.146 2.624 1.00 92.81 96 SER A CA 1
ATOM 735 C C . SER A 1 96 ? 1.248 3.036 3.783 1.00 92.81 96 SER A C 1
ATOM 737 O O . SER A 1 96 ? 0.536 2.596 4.688 1.00 92.81 96 SER A O 1
ATOM 739 N N . LYS A 1 97 ? 1.602 4.328 3.743 1.00 94.88 97 LYS A N 1
ATOM 740 C CA . LYS A 1 97 ? 1.172 5.302 4.755 1.00 94.88 97 LYS A CA 1
ATOM 741 C C . LYS A 1 97 ? -0.350 5.435 4.792 1.00 94.88 97 LYS A C 1
ATOM 743 O O . LYS A 1 97 ? -0.936 5.461 5.875 1.00 94.88 97 LYS A O 1
ATOM 748 N N . LYS A 1 98 ? -0.991 5.515 3.625 1.00 95.12 98 LYS A N 1
ATOM 749 C CA . LYS A 1 98 ? -2.451 5.612 3.512 1.00 95.12 98 LYS A CA 1
ATOM 750 C C . LYS A 1 98 ? -3.142 4.349 4.023 1.00 95.12 98 LYS A C 1
ATOM 752 O O . LYS A 1 98 ? -4.116 4.451 4.765 1.00 95.12 98 LYS A O 1
ATOM 757 N N . GLU A 1 99 ? -2.646 3.172 3.655 1.00 94.50 99 GLU A N 1
ATOM 758 C CA . GLU A 1 99 ? -3.195 1.893 4.112 1.00 94.50 99 GLU A CA 1
ATOM 759 C C . GLU A 1 99 ? -3.129 1.769 5.637 1.00 94.50 99 GLU A C 1
ATOM 761 O O . GLU A 1 99 ? -4.138 1.475 6.283 1.00 94.50 99 GLU A O 1
ATOM 766 N N . PHE A 1 100 ? -1.981 2.106 6.226 1.00 96.56 100 PHE A N 1
ATOM 767 C CA . PHE A 1 100 ? -1.812 2.119 7.674 1.00 96.56 100 PHE A CA 1
ATOM 768 C C . PHE A 1 100 ? -2.795 3.077 8.365 1.00 96.56 100 PHE A C 1
ATOM 770 O O . PHE A 1 100 ? -3.454 2.713 9.341 1.00 96.56 100 PHE A O 1
ATOM 777 N N . GLN A 1 101 ? -2.959 4.292 7.834 1.00 97.38 101 GLN A N 1
ATOM 778 C CA . GLN A 1 101 ? -3.921 5.261 8.366 1.00 97.38 101 GLN A CA 1
ATOM 779 C C . GLN A 1 101 ? -5.366 4.757 8.279 1.00 97.38 101 GLN A C 1
ATOM 781 O O . GLN A 1 101 ? -6.109 4.876 9.254 1.00 97.38 101 GLN A O 1
ATOM 786 N N . ASN A 1 102 ? -5.758 4.155 7.155 1.00 96.38 102 ASN A N 1
ATOM 787 C CA . ASN A 1 102 ? -7.090 3.579 6.981 1.00 96.38 102 ASN A CA 1
ATOM 788 C C . ASN A 1 102 ? -7.350 2.450 7.986 1.00 96.38 102 ASN A C 1
ATOM 790 O O . ASN A 1 102 ? -8.429 2.385 8.578 1.00 96.38 102 ASN A O 1
ATOM 794 N N . MET A 1 103 ? -6.357 1.587 8.215 1.00 97.00 103 MET A N 1
ATOM 795 C CA . MET A 1 103 ? -6.453 0.502 9.189 1.00 97.00 103 MET A CA 1
ATOM 796 C C . MET A 1 103 ? -6.671 1.039 10.609 1.00 97.00 103 MET A C 1
ATOM 798 O O . MET A 1 103 ? -7.564 0.567 11.320 1.00 97.00 103 MET A O 1
ATOM 802 N N . LEU A 1 104 ? -5.911 2.064 11.010 1.00 97.56 104 LEU A N 1
ATOM 803 C CA . LEU A 1 104 ? -6.076 2.712 12.313 1.00 97.56 104 LEU A CA 1
ATOM 804 C C . LEU A 1 104 ? -7.451 3.373 12.455 1.00 97.56 104 LEU A C 1
ATOM 806 O O . LEU A 1 104 ? -8.110 3.219 13.485 1.00 97.56 104 LEU A O 1
ATOM 810 N N . GLN A 1 105 ? -7.908 4.086 11.424 1.00 96.88 105 GLN A N 1
ATOM 811 C CA . GLN A 1 105 ? -9.212 4.751 11.429 1.00 96.88 105 GLN A CA 1
ATOM 812 C C . GLN A 1 105 ? -10.366 3.751 11.520 1.00 96.88 105 GLN A C 1
ATOM 814 O O . GLN A 1 105 ? -11.267 3.9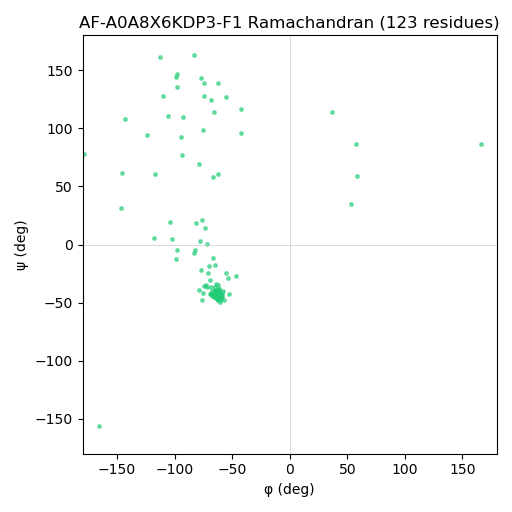38 12.338 1.00 96.88 105 GLN A O 1
ATOM 819 N N . SER A 1 106 ? -10.321 2.675 10.732 1.00 96.50 106 SER A N 1
ATOM 820 C CA . SER A 1 106 ? -11.326 1.609 10.759 1.00 96.50 106 SER A CA 1
ATOM 821 C C . SER A 1 106 ? -11.390 0.936 12.132 1.00 96.50 106 SER A C 1
ATOM 823 O O . SER A 1 106 ? -12.468 0.812 12.715 1.00 96.50 106 SER A O 1
ATOM 825 N N . SER A 1 107 ? -10.228 0.598 12.697 1.00 96.69 107 SER A N 1
ATOM 826 C CA . SER A 1 107 ? -10.130 -0.010 14.028 1.00 96.69 107 SER A CA 1
ATOM 827 C C . SER A 1 107 ? -10.699 0.907 15.111 1.00 96.69 107 SER A C 1
ATOM 829 O O . SER A 1 107 ? -11.472 0.469 15.962 1.00 96.69 107 SER A O 1
ATOM 831 N N . ASN A 1 108 ? -10.377 2.201 15.059 1.00 96.56 108 ASN A N 1
ATOM 832 C CA . ASN A 1 108 ? -10.897 3.178 16.009 1.00 96.56 108 ASN A CA 1
ATOM 833 C C . ASN A 1 108 ? -12.419 3.358 15.878 1.00 96.56 108 ASN A C 1
ATOM 835 O O . ASN A 1 108 ? -13.128 3.343 16.882 1.00 96.56 108 ASN A O 1
ATOM 839 N N . ALA A 1 109 ? -12.942 3.472 14.655 1.00 96.38 109 ALA A N 1
ATOM 840 C CA . ALA A 1 109 ? -14.380 3.592 14.411 1.00 96.38 109 ALA A CA 1
ATOM 841 C C . ALA A 1 109 ? -15.150 2.360 14.917 1.00 96.38 109 ALA A C 1
ATOM 843 O O . ALA A 1 109 ? -16.212 2.489 15.529 1.00 96.38 109 ALA A O 1
ATOM 844 N N . PHE A 1 110 ? -14.588 1.166 14.720 1.00 96.25 110 PHE A N 1
ATOM 845 C CA . PHE A 1 110 ? -15.151 -0.073 15.243 1.00 96.25 110 PHE A CA 1
ATOM 846 C C . PHE A 1 110 ? -15.194 -0.083 16.776 1.00 96.25 110 PHE A C 1
ATOM 848 O O . PHE A 1 110 ? -16.244 -0.357 17.361 1.00 96.25 110 PHE A O 1
ATOM 855 N N . LEU A 1 111 ? -14.093 0.288 17.437 1.00 96.06 111 LEU A N 1
ATOM 856 C CA . LEU A 1 111 ? -14.055 0.394 18.897 1.00 96.06 111 LEU A CA 1
ATOM 857 C C . LEU A 1 111 ? -15.081 1.412 19.408 1.00 96.06 111 LEU A C 1
ATOM 859 O O . LEU A 1 111 ? -15.862 1.096 20.303 1.00 96.06 111 LEU A O 1
ATOM 863 N N . GLN A 1 112 ? -15.155 2.598 18.804 1.00 94.94 112 GLN A N 1
ATOM 864 C CA . GLN A 1 112 ? -16.153 3.608 19.164 1.00 94.94 112 GLN A CA 1
ATOM 865 C C . GLN A 1 112 ? -17.586 3.087 19.015 1.00 94.94 112 GLN A C 1
ATOM 867 O O . GLN A 1 112 ? -18.416 3.344 19.885 1.00 94.94 112 GLN A O 1
ATOM 872 N N . SER A 1 113 ? -17.872 2.313 17.965 1.00 94.19 113 SER A N 1
ATOM 873 C CA . SER A 1 113 ? -19.179 1.678 17.770 1.00 94.19 113 SER A CA 1
ATOM 874 C C . SER A 1 113 ? -19.523 0.705 18.904 1.00 94.19 113 SER A C 1
ATOM 876 O O . SER A 1 113 ? -20.632 0.749 19.446 1.00 94.19 113 SER A O 1
ATOM 878 N N . ILE A 1 114 ? -18.560 -0.121 19.333 1.00 94.38 114 ILE A N 1
ATOM 879 C CA . ILE A 1 114 ? -18.741 -1.046 20.461 1.00 94.38 114 ILE A CA 1
ATOM 880 C C . ILE A 1 114 ? -18.999 -0.279 21.761 1.00 94.38 114 ILE A C 1
ATOM 882 O O . ILE A 1 114 ? -19.938 -0.613 22.489 1.00 94.38 114 ILE A O 1
ATOM 886 N N . LEU A 1 115 ? -18.203 0.755 22.050 1.00 93.12 115 LEU A N 1
ATOM 887 C CA . LEU A 1 115 ? -18.367 1.569 23.258 1.00 93.12 115 LEU A CA 1
ATOM 888 C C . LEU A 1 115 ? -19.698 2.334 23.262 1.00 93.12 115 LEU A C 1
ATOM 890 O O . LEU A 1 115 ? -20.383 2.378 24.282 1.00 93.12 115 LEU A O 1
ATOM 894 N N . ALA A 1 116 ? -20.102 2.913 22.131 1.00 91.75 116 ALA A N 1
ATOM 895 C CA . ALA A 1 116 ? -21.388 3.594 22.018 1.00 91.75 116 ALA A CA 1
ATOM 896 C C . ALA A 1 116 ? -22.547 2.613 22.246 1.00 91.75 116 ALA A C 1
ATOM 898 O O . ALA A 1 116 ? -23.466 2.903 23.010 1.00 91.75 116 ALA A O 1
ATOM 899 N N . SER A 1 117 ? -22.472 1.416 21.654 1.00 89.19 117 SER A N 1
ATOM 900 C CA . SER A 1 117 ? -23.478 0.368 21.845 1.00 89.19 117 SER A CA 1
ATOM 901 C C . SER A 1 117 ? -23.597 -0.069 23.308 1.00 89.19 117 SER A C 1
ATOM 903 O O . SER A 1 117 ? -24.7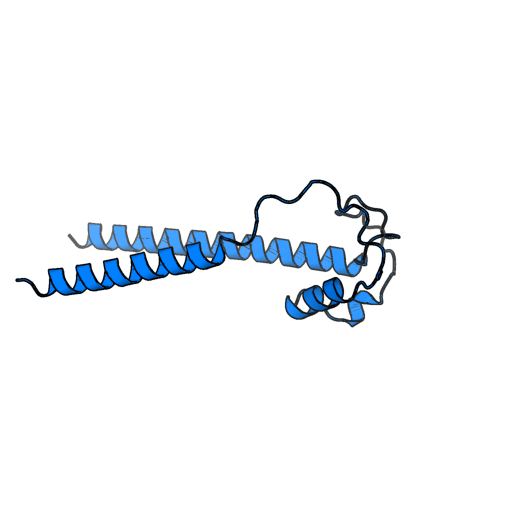12 -0.221 23.816 1.00 89.19 117 SER A O 1
ATOM 905 N N . SER A 1 118 ? -22.474 -0.254 24.010 1.00 88.62 118 SER A N 1
ATOM 906 C CA . SER A 1 118 ? -22.489 -0.637 25.426 1.00 88.62 118 SER A CA 1
ATOM 907 C C . SER A 1 118 ? -23.037 0.486 26.312 1.00 88.62 118 SER A C 1
ATOM 909 O O . SER A 1 118 ? -23.864 0.217 27.185 1.00 88.62 118 SER A O 1
ATOM 911 N N . ALA A 1 119 ? -22.678 1.741 26.033 1.00 87.19 119 ALA A N 1
ATOM 912 C CA . ALA A 1 119 ? -23.196 2.907 26.741 1.00 87.19 119 ALA A CA 1
ATOM 913 C C . ALA A 1 119 ? -24.713 3.082 26.551 1.00 87.19 119 ALA A C 1
ATOM 915 O O . ALA A 1 119 ? -25.430 3.308 27.526 1.00 87.19 119 ALA A O 1
ATOM 916 N N . THR A 1 120 ? -25.234 2.925 25.328 1.00 85.75 120 THR A N 1
ATOM 917 C CA . THR A 1 120 ? -26.682 2.995 25.062 1.00 85.75 120 THR A CA 1
ATOM 918 C C . THR A 1 120 ? -27.439 1.873 25.768 1.00 85.75 120 THR A C 1
ATOM 920 O O . THR A 1 120 ? -28.476 2.128 26.377 1.00 85.75 120 THR A O 1
ATOM 923 N N . LYS A 1 121 ? -26.913 0.641 25.748 1.00 85.25 121 LYS A N 1
ATOM 924 C CA . LYS A 1 121 ? -27.515 -0.497 26.464 1.00 85.25 121 LYS A CA 1
ATOM 925 C C . LYS A 1 121 ? -27.507 -0.312 27.982 1.00 85.25 121 LYS A C 1
ATOM 927 O O . LYS A 1 121 ? -28.429 -0.778 28.642 1.00 85.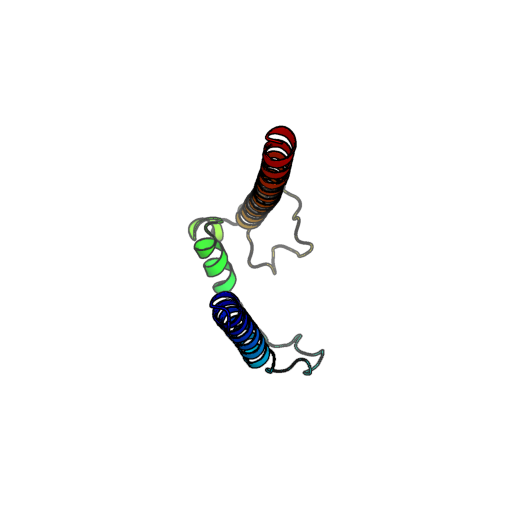25 121 LYS A O 1
ATOM 932 N N . PHE A 1 122 ? -26.485 0.345 28.529 1.00 79.62 122 PHE A N 1
ATOM 933 C CA . PHE A 1 122 ? -26.400 0.633 29.960 1.00 79.62 122 PHE A CA 1
ATOM 934 C C . PHE A 1 122 ? -27.333 1.777 30.379 1.00 79.62 122 PHE A C 1
ATOM 936 O O . PHE A 1 122 ? -27.996 1.674 31.401 1.00 79.62 122 PHE A O 1
ATOM 943 N N . LYS A 1 123 ? -27.420 2.845 29.577 1.00 74.50 123 LYS A N 1
ATOM 944 C CA . LYS A 1 123 ? -28.242 4.032 29.866 1.00 74.50 123 LYS A CA 1
ATOM 945 C C . LYS A 1 123 ? -29.741 3.823 29.607 1.00 74.50 123 LYS A C 1
ATOM 947 O O . LYS A 1 123 ? -30.556 4.561 30.143 1.00 74.50 123 LYS A O 1
ATOM 952 N N . GLY A 1 124 ? -30.110 2.847 28.776 1.00 62.53 124 GLY A N 1
ATOM 953 C CA . GLY A 1 124 ? -31.502 2.447 28.527 1.00 62.53 124 GLY A CA 1
ATOM 954 C C . GLY A 1 124 ? -32.094 1.511 29.588 1.00 62.53 124 GLY A C 1
ATOM 955 O O . GLY A 1 124 ? -33.066 0.819 29.286 1.00 62.53 124 GLY A O 1
ATOM 956 N N . LYS A 1 125 ? -31.487 1.442 30.779 1.00 48.22 125 LYS A N 1
ATOM 957 C CA . LYS A 1 125 ? -31.879 0.587 31.898 1.00 48.22 125 LYS A CA 1
ATOM 958 C C . LYS A 1 125 ? -32.130 1.420 33.148 1.00 48.22 125 LYS A C 1
ATOM 960 O O . LYS A 1 125 ? -31.380 2.399 33.348 1.00 48.22 125 LYS A O 1
#

InterPro domains:
  IPR001863 Glypican [PF01153] (40-123)
  IPR001863 Glypican [PTHR10822] (14-123)

pLDDT: mean 74.02, std 17.63, range [35.09, 97.56]

Organism: Trichonephila clavata (NCBI:txid2740835)

Mean predicted aligned error: 16.57 Å

Secondary structure (DSSP, 8-state):
--HHHHHHHHHHHHHHHHHHHHHTTS-S-S---S--TT------THHHHHHHHHTTS--GGGGS-----S---SSSS-GGG-S--HHHHHHHHHHHHHHHHHHHHHHHHHHHHHHHHHHHHHHT-

Solvent-accessible surface area (backbone atoms only — not comparable to full-atom values): 7796 Å² total; per-residue (Å²): 136,61,73,66,59,57,51,52,51,49,54,50,50,53,52,54,51,51,53,52,58,51,51,75,70,67,76,79,75,98,78,76,69,101,76,74,96,67,82,71,77,77,90,63,54,56,66,60,51,50,51,38,40,76,69,65,53,52,54,79,70,48,74,71,46,76,73,82,68,103,64,84,69,90,61,95,62,65,61,91,81,47,83,56,29,66,60,43,50,53,34,50,52,55,48,51,53,50,52,53,50,50,51,52,50,52,54,50,53,52,50,51,51,52,53,51,53,52,50,51,62,56,69,75,104

Radius of gyration: 24.5 Å; Cα contacts (8 Å, |Δi|>4): 41; chains: 1; bounding box: 56×44×49 Å

Foldseek 3Di:
DDPVVVVVVVVVVVVVVVVVVVVVVVPDDPDDDDDDPDPDDPLDLVVVQVCCVVVPLDHNVLQPDQDDDPDDQPDPDDPVSDSDHPSSRVSVVVSVVVVVVVVVVVVVVVVVVVVVVVVCVVVVD